Protein AF-A0A0G0DHX5-F1 (afdb_monomer_lite)

Sequence (133 aa):
MQFLEQQTDSLDITQYDQYLNSGGKLTETELHLALDILSNCCDIPPKRPETFQIKNIADSCNLNVSQSEVLTYCALRNKLPCEEEMNRNIDPRSKNCWCMTDQELVQQIFLLSDPTGEKYFVITEKFQRIFKN

Foldseek 3Di:
DDDDDPPPPPPPQDPVNVCLVVLAAADPVLVVLLLVLLVVPDPDQDPDPQLVLLVVLCVLLVHDDDRSLSVSSVVLVPDDDDPVLVPDDPDPSYHRVVRDDSLRSSLNSCSNNPPVCPSNVSSCVVPVVRVVD

Secondary structure (DSSP, 8-state):
--------------HHHHHHHTT--S-HHHHHHHHHHHHTT--PPP-STTHHHHHHHHHHTT----HHHHHHHHHHHHSPPPHHHHS--SSTT---GGGS-HHHHHHHHHHHH-TT-HHHHHHHHHTHHHH--

pLDDT: mean 80.5, std 16.86, range [36.97, 95.62]

Organism: NCBI:txid1619088

Radius of gyration: 17.43 Å; chains: 1; bounding box: 50×57×32 Å

Structure (mmCIF, N/CA/C/O backbone):
data_AF-A0A0G0DHX5-F1
#
_entry.id   AF-A0A0G0DHX5-F1
#
loop_
_atom_site.group_PDB
_atom_site.id
_atom_site.type_symbol
_atom_site.label_atom_id
_atom_site.label_alt_id
_atom_site.label_comp_id
_atom_site.label_asym_id
_atom_site.label_entity_id
_atom_site.label_seq_id
_atom_site.pdbx_PDB_ins_code
_atom_site.Cartn_x
_atom_site.Cartn_y
_atom_site.Cartn_z
_atom_site.occupancy
_atom_site.B_iso_or_equiv
_atom_site.auth_seq_id
_atom_site.auth_comp_id
_atom_site.auth_asym_id
_atom_site.auth_atom_id
_atom_site.pdbx_PDB_model_num
ATOM 1 N N . MET A 1 1 ? 32.960 43.858 -6.089 1.00 40.50 1 MET A N 1
ATOM 2 C CA . MET A 1 1 ? 31.795 43.158 -5.514 1.00 40.50 1 MET A CA 1
ATOM 3 C C . MET A 1 1 ? 31.002 42.562 -6.659 1.00 40.50 1 MET A C 1
ATOM 5 O O . MET A 1 1 ? 30.400 43.320 -7.404 1.00 40.50 1 MET A O 1
ATOM 9 N N . GLN A 1 2 ? 31.063 41.247 -6.845 1.00 36.97 2 GLN A N 1
ATOM 10 C CA . GLN A 1 2 ? 30.174 40.522 -7.752 1.00 36.97 2 GLN A CA 1
ATOM 11 C C . GLN A 1 2 ? 29.501 39.439 -6.914 1.00 36.97 2 GLN A C 1
ATOM 13 O O . GLN A 1 2 ? 30.139 38.469 -6.521 1.00 36.97 2 GLN A O 1
ATOM 18 N N . PHE A 1 3 ? 28.239 39.679 -6.567 1.00 44.50 3 PHE A N 1
ATOM 19 C CA . PHE A 1 3 ? 27.322 38.633 -6.141 1.00 44.50 3 PHE A CA 1
ATOM 20 C C . PHE A 1 3 ? 26.883 37.937 -7.427 1.00 44.50 3 PHE A C 1
ATOM 22 O O . PHE A 1 3 ? 26.117 38.521 -8.188 1.00 44.50 3 PHE A O 1
ATOM 29 N N . LEU A 1 4 ? 27.436 36.757 -7.712 1.00 42.69 4 LEU A N 1
ATOM 30 C CA . LEU A 1 4 ? 26.831 35.863 -8.691 1.00 42.69 4 LEU A CA 1
ATOM 31 C C . LEU A 1 4 ? 25.885 34.933 -7.941 1.00 42.69 4 LEU A C 1
ATOM 33 O O . LEU A 1 4 ? 26.246 34.321 -6.936 1.00 42.69 4 LEU A O 1
ATOM 37 N N . GLU A 1 5 ? 24.659 34.943 -8.431 1.00 42.28 5 GLU A N 1
ATOM 38 C CA . GLU A 1 5 ? 23.468 34.302 -7.914 1.00 42.28 5 GLU A CA 1
ATOM 39 C C . GLU A 1 5 ? 23.694 32.818 -7.603 1.00 42.28 5 GLU A C 1
ATOM 41 O O . GLU A 1 5 ? 24.202 32.056 -8.423 1.00 42.28 5 GLU A O 1
ATOM 46 N N . GLN A 1 6 ? 23.267 32.400 -6.409 1.00 42.94 6 GLN A N 1
ATOM 47 C CA . GLN A 1 6 ? 22.964 31.002 -6.133 1.00 42.94 6 GLN A CA 1
ATOM 48 C C . GLN A 1 6 ? 21.771 30.610 -7.014 1.00 42.94 6 GLN A C 1
ATOM 50 O O . GLN A 1 6 ? 20.620 30.811 -6.636 1.00 42.94 6 GLN A O 1
ATOM 55 N N . GLN A 1 7 ? 22.043 30.083 -8.208 1.00 38.88 7 GLN A N 1
ATOM 56 C CA . GLN A 1 7 ? 21.072 29.276 -8.936 1.00 38.88 7 GLN A CA 1
ATOM 57 C C . GLN A 1 7 ? 20.970 27.939 -8.209 1.00 38.88 7 GLN A C 1
ATOM 59 O O . GLN A 1 7 ? 21.773 27.030 -8.403 1.00 38.88 7 GLN A O 1
ATOM 64 N N . THR A 1 8 ? 20.017 27.853 -7.290 1.00 40.34 8 THR A N 1
ATOM 65 C CA . THR A 1 8 ? 19.535 26.581 -6.772 1.00 40.34 8 THR A CA 1
ATOM 66 C C . THR A 1 8 ? 18.788 25.906 -7.917 1.00 40.34 8 THR A C 1
ATOM 68 O O . THR A 1 8 ? 17.684 26.326 -8.258 1.00 40.34 8 THR A O 1
ATOM 71 N N . ASP A 1 9 ? 19.411 24.896 -8.526 1.00 39.47 9 ASP A N 1
ATOM 72 C CA . ASP A 1 9 ? 18.743 23.894 -9.356 1.00 39.47 9 ASP A CA 1
ATOM 73 C C . ASP A 1 9 ? 17.544 23.350 -8.569 1.00 39.47 9 ASP A C 1
ATOM 75 O O . ASP A 1 9 ? 17.686 22.506 -7.678 1.00 39.47 9 ASP A O 1
ATOM 79 N N . SER A 1 10 ? 16.346 23.864 -8.841 1.00 41.19 10 SER A N 1
ATOM 80 C CA . SER A 1 10 ? 15.119 23.250 -8.358 1.00 41.19 10 SER A CA 1
ATOM 81 C C . SER A 1 10 ? 14.917 21.985 -9.183 1.00 41.19 10 SER A C 1
ATOM 83 O O . SER A 1 10 ? 14.328 22.028 -10.261 1.00 41.19 10 SER A O 1
ATOM 85 N N . LEU A 1 11 ? 15.496 20.882 -8.707 1.00 49.44 11 LEU A N 1
ATOM 86 C CA . LEU A 1 11 ? 15.266 19.538 -9.221 1.00 49.44 11 LEU A CA 1
ATOM 87 C C . LEU A 1 11 ? 13.756 19.317 -9.363 1.00 49.44 11 LEU A C 1
ATOM 89 O O . LEU A 1 11 ? 13.015 19.424 -8.386 1.00 49.44 11 LEU A O 1
ATOM 93 N N . ASP A 1 12 ? 13.317 19.034 -10.584 1.00 49.28 12 ASP A N 1
ATOM 94 C CA . ASP A 1 12 ? 11.944 18.659 -10.906 1.00 49.28 12 ASP A CA 1
ATOM 95 C C . ASP A 1 12 ? 11.712 17.234 -10.373 1.00 49.28 12 ASP A C 1
ATOM 97 O O . ASP A 1 12 ? 11.993 16.237 -11.039 1.00 49.28 12 ASP A O 1
ATOM 101 N N . ILE A 1 13 ? 11.354 17.129 -9.090 1.00 63.38 13 ILE A N 1
ATOM 102 C CA . ILE A 1 13 ? 11.143 15.840 -8.422 1.00 63.38 13 ILE A CA 1
ATOM 103 C C . ILE A 1 13 ? 9.831 15.255 -8.944 1.00 63.38 13 ILE A C 1
ATOM 105 O O . ILE A 1 13 ? 8.759 15.809 -8.691 1.00 63.38 13 ILE A O 1
ATOM 109 N N . THR A 1 14 ? 9.915 14.112 -9.626 1.00 81.94 14 THR A N 1
ATOM 110 C CA . THR A 1 14 ? 8.740 13.398 -10.136 1.00 81.94 14 THR A CA 1
ATOM 111 C C . THR A 1 14 ? 7.802 12.987 -8.990 1.00 81.94 14 THR A C 1
ATOM 113 O O . THR A 1 14 ? 8.236 12.754 -7.860 1.00 81.94 14 THR A O 1
ATOM 116 N N . GLN A 1 15 ? 6.497 12.860 -9.260 1.00 86.38 15 GLN A N 1
ATOM 117 C CA . GLN A 1 15 ? 5.519 12.371 -8.272 1.00 86.38 15 GLN A CA 1
ATOM 118 C C . GLN A 1 15 ? 5.929 11.008 -7.683 1.00 86.38 15 GLN A C 1
ATOM 120 O O . GLN A 1 15 ? 5.712 10.743 -6.499 1.00 86.38 15 GLN A O 1
ATOM 125 N N . TYR A 1 16 ? 6.567 10.163 -8.496 1.00 89.19 16 TYR A N 1
ATOM 126 C CA . TYR A 1 16 ? 7.106 8.881 -8.063 1.00 89.19 16 TYR A CA 1
ATOM 127 C C . TYR A 1 16 ? 8.282 9.041 -7.087 1.00 89.19 16 TYR A C 1
ATOM 129 O O . TYR A 1 16 ? 8.295 8.394 -6.042 1.00 89.19 16 TYR A O 1
ATOM 137 N N . ASP A 1 17 ? 9.218 9.958 -7.341 1.00 89.88 17 ASP A N 1
ATOM 138 C CA . ASP A 1 17 ? 10.309 10.242 -6.400 1.00 89.88 17 ASP A CA 1
ATOM 139 C C . ASP A 1 17 ? 9.803 10.816 -5.072 1.00 89.88 17 ASP A C 1
ATOM 141 O O . ASP A 1 17 ? 10.314 10.457 -4.009 1.00 89.88 17 ASP A O 1
ATOM 145 N N . GLN A 1 18 ? 8.778 11.675 -5.102 1.00 90.56 18 GLN A N 1
ATOM 146 C CA . GLN A 1 18 ? 8.132 12.170 -3.880 1.00 90.56 18 GLN A CA 1
ATOM 147 C C . GLN A 1 18 ? 7.519 11.022 -3.069 1.00 90.56 18 GLN A C 1
ATOM 149 O O . GLN A 1 18 ? 7.694 10.970 -1.851 1.00 90.56 18 GLN A O 1
ATOM 154 N N . TYR A 1 19 ? 6.855 10.081 -3.746 1.00 91.94 19 TYR A N 1
ATOM 155 C CA . TYR A 1 19 ? 6.305 8.878 -3.127 1.00 91.94 19 TYR A CA 1
ATOM 156 C C . TYR A 1 19 ? 7.397 7.984 -2.520 1.00 91.94 19 TYR A C 1
ATOM 158 O O . TYR A 1 19 ? 7.278 7.559 -1.374 1.00 91.94 19 TYR A O 1
ATOM 166 N N . LEU A 1 20 ? 8.500 7.733 -3.228 1.00 91.94 20 LEU A N 1
ATOM 167 C CA . LEU A 1 20 ? 9.609 6.950 -2.671 1.00 91.94 20 LEU A CA 1
ATOM 168 C C . LEU A 1 20 ? 10.235 7.644 -1.451 1.00 91.94 20 LEU A C 1
ATOM 170 O O . LEU A 1 20 ? 10.550 6.995 -0.452 1.00 91.94 20 LEU A O 1
ATOM 174 N N . ASN A 1 21 ? 10.368 8.972 -1.491 1.00 90.69 21 ASN A N 1
ATOM 175 C CA . ASN A 1 21 ? 10.922 9.759 -0.388 1.00 90.69 21 ASN A CA 1
ATOM 176 C C . ASN A 1 21 ? 10.006 9.810 0.847 1.00 90.69 21 ASN A C 1
ATOM 178 O O . ASN A 1 21 ? 10.504 10.028 1.952 1.00 90.69 21 ASN A O 1
ATOM 182 N N . SER A 1 22 ? 8.698 9.571 0.700 1.00 89.56 22 SER A N 1
ATOM 183 C CA . SER A 1 22 ? 7.766 9.450 1.832 1.00 89.56 22 SER A CA 1
ATOM 184 C C . SER A 1 22 ? 7.733 8.048 2.458 1.00 89.56 22 SER A C 1
ATOM 186 O O . SER A 1 22 ? 6.994 7.816 3.414 1.00 89.56 22 SER A O 1
ATOM 188 N N . GLY A 1 23 ? 8.561 7.118 1.966 1.00 89.56 23 GLY A N 1
ATOM 189 C CA . GLY A 1 23 ? 8.595 5.722 2.414 1.00 89.56 23 GLY A CA 1
ATOM 190 C C . GLY A 1 23 ? 7.789 4.769 1.530 1.00 89.56 23 GLY A C 1
ATOM 191 O O . GLY A 1 23 ? 7.594 3.607 1.900 1.00 89.56 23 GLY A O 1
ATOM 192 N N . GLY A 1 24 ? 7.338 5.251 0.371 1.00 92.12 24 GLY A N 1
ATOM 193 C CA . GLY A 1 24 ? 6.710 4.459 -0.670 1.00 92.12 24 GLY A CA 1
ATOM 194 C C . GLY A 1 24 ? 7.621 3.356 -1.202 1.00 92.12 24 GLY A C 1
ATOM 195 O O . GLY A 1 24 ? 8.832 3.538 -1.329 1.00 92.12 24 GLY A O 1
ATOM 196 N N . LYS A 1 25 ? 7.035 2.197 -1.508 1.00 92.38 25 LYS A N 1
ATOM 197 C CA . LYS A 1 25 ? 7.766 1.020 -2.004 1.00 92.38 25 LYS A CA 1
ATOM 198 C C . LYS A 1 25 ? 7.164 0.385 -3.248 1.00 92.38 25 LYS A C 1
ATOM 200 O O . LYS A 1 25 ? 7.796 -0.504 -3.800 1.00 92.38 25 LYS A O 1
ATOM 205 N N . LEU A 1 26 ? 5.962 0.760 -3.678 1.00 91.25 26 LEU A N 1
ATOM 206 C CA . LEU A 1 26 ? 5.387 0.218 -4.913 1.00 91.25 26 LEU A CA 1
ATOM 207 C C . LEU A 1 26 ? 6.249 0.604 -6.118 1.00 91.25 26 LEU A C 1
ATOM 209 O O . LEU A 1 26 ? 6.898 1.650 -6.113 1.00 91.25 26 LEU A O 1
ATOM 213 N N . THR A 1 27 ? 6.241 -0.230 -7.153 1.00 89.50 27 THR A N 1
ATOM 214 C CA . THR A 1 27 ? 6.802 0.166 -8.452 1.00 89.50 27 THR A CA 1
ATOM 215 C C . THR A 1 27 ? 5.990 1.313 -9.053 1.00 89.50 27 THR A C 1
ATOM 217 O O . THR A 1 27 ? 4.811 1.478 -8.742 1.00 89.50 27 THR A O 1
ATOM 220 N N . GLU A 1 28 ? 6.584 2.086 -9.960 1.00 88.12 28 GLU A N 1
ATOM 221 C CA . GLU A 1 28 ? 5.903 3.215 -10.607 1.00 88.12 28 GLU A CA 1
ATOM 222 C C . GLU A 1 28 ? 4.592 2.795 -11.298 1.00 88.12 28 GLU A C 1
ATOM 224 O O . GLU A 1 28 ? 3.565 3.459 -11.172 1.00 88.12 28 GLU A O 1
ATOM 229 N N . THR A 1 29 ? 4.585 1.633 -11.957 1.00 87.44 29 THR A N 1
ATOM 230 C CA . THR A 1 29 ? 3.381 1.096 -12.612 1.00 87.44 29 THR A CA 1
ATOM 231 C C . THR A 1 29 ? 2.292 0.729 -11.598 1.00 87.44 29 THR A C 1
ATOM 233 O O . THR A 1 29 ? 1.106 0.951 -11.839 1.00 87.44 29 THR A O 1
ATOM 236 N N . GLU A 1 30 ? 2.669 0.160 -10.452 1.00 89.88 30 GLU A N 1
ATOM 237 C CA . GLU A 1 30 ? 1.730 -0.168 -9.372 1.00 89.88 30 GLU A CA 1
ATOM 238 C C . GLU A 1 30 ? 1.208 1.081 -8.659 1.00 89.88 30 GLU A C 1
ATOM 240 O O . GLU A 1 30 ? 0.028 1.120 -8.312 1.00 89.88 30 GLU A O 1
ATOM 245 N N . LEU A 1 31 ? 2.052 2.102 -8.479 1.00 92.00 31 LEU A N 1
ATOM 246 C CA . LEU A 1 31 ? 1.644 3.394 -7.934 1.00 92.00 31 LEU A CA 1
ATOM 247 C C . LEU A 1 31 ? 0.567 4.026 -8.816 1.00 92.00 31 LEU A C 1
ATOM 249 O O . LEU A 1 31 ? -0.486 4.404 -8.307 1.00 92.00 31 LEU A O 1
ATOM 253 N N . HIS A 1 32 ? 0.804 4.103 -10.127 1.00 90.19 32 HIS A N 1
ATOM 254 C CA . HIS A 1 32 ? -0.173 4.662 -11.059 1.00 90.19 32 HIS A CA 1
ATOM 255 C C . HIS A 1 32 ? -1.495 3.894 -11.014 1.00 90.19 32 HIS A C 1
ATOM 257 O O . HIS A 1 32 ? -2.540 4.515 -10.856 1.00 90.19 32 HIS A O 1
ATOM 263 N N . LEU A 1 33 ? -1.458 2.556 -11.046 1.00 89.81 33 LEU A N 1
ATOM 264 C CA . LEU A 1 33 ? -2.664 1.731 -10.912 1.00 89.81 33 LEU A CA 1
ATOM 265 C C . LEU A 1 33 ? -3.420 2.018 -9.604 1.00 89.81 33 LEU A C 1
ATOM 267 O O . LEU A 1 33 ? -4.644 2.141 -9.608 1.00 89.81 33 LEU A O 1
ATOM 271 N N . ALA A 1 34 ? -2.700 2.117 -8.485 1.00 91.69 34 ALA A N 1
ATOM 272 C CA . ALA A 1 34 ? -3.299 2.378 -7.183 1.00 91.69 34 ALA A CA 1
ATOM 273 C C . ALA A 1 34 ? -3.956 3.760 -7.120 1.00 91.69 34 ALA A C 1
ATOM 275 O O . ALA A 1 34 ? -5.094 3.869 -6.661 1.00 91.69 34 ALA A O 1
ATOM 276 N N . LEU A 1 35 ? -3.271 4.796 -7.606 1.00 92.50 35 LEU A N 1
ATOM 277 C CA . LEU A 1 35 ? -3.794 6.160 -7.652 1.00 92.50 35 LEU A CA 1
ATOM 278 C C . LEU A 1 35 ? -5.036 6.259 -8.539 1.00 92.50 35 LEU A C 1
ATOM 280 O O . LEU A 1 35 ? -6.011 6.899 -8.143 1.00 92.50 35 LEU A O 1
ATOM 284 N N . ASP A 1 36 ? -5.035 5.588 -9.689 1.00 90.50 36 ASP A N 1
ATOM 285 C CA . ASP A 1 36 ? -6.164 5.598 -10.620 1.00 90.50 36 ASP A CA 1
ATOM 286 C C . ASP A 1 36 ? -7.419 4.995 -9.970 1.00 90.50 36 ASP A C 1
ATOM 288 O O . ASP A 1 36 ? -8.506 5.568 -10.031 1.00 90.50 36 ASP A O 1
ATOM 292 N N . ILE A 1 37 ? -7.274 3.872 -9.260 1.00 89.94 37 ILE A N 1
ATOM 293 C CA . ILE A 1 37 ? -8.391 3.224 -8.554 1.00 89.94 37 ILE A CA 1
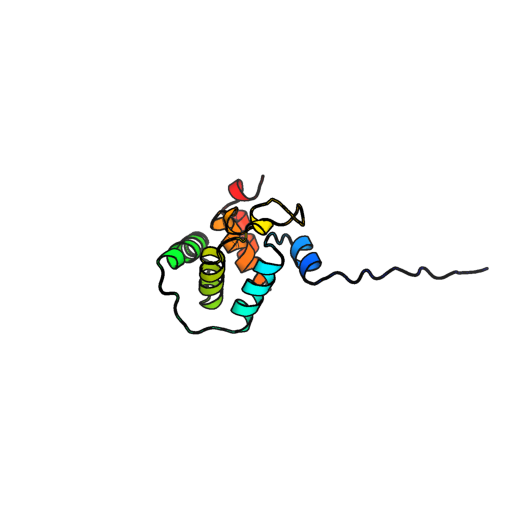ATOM 294 C C . ILE A 1 37 ? -8.868 4.068 -7.368 1.00 89.94 37 ILE A C 1
ATOM 296 O O . ILE A 1 37 ? -10.078 4.221 -7.173 1.00 89.94 37 ILE A O 1
ATOM 300 N N . LEU A 1 38 ? -7.938 4.622 -6.582 1.00 90.12 38 LEU A N 1
ATOM 301 C CA . LEU A 1 38 ? -8.263 5.478 -5.438 1.00 90.12 38 LEU A CA 1
ATOM 302 C C . LEU A 1 38 ? -9.001 6.754 -5.870 1.00 90.12 38 LEU A C 1
ATOM 304 O O . LEU A 1 38 ? -9.884 7.207 -5.144 1.00 90.12 38 LEU A O 1
ATOM 308 N N . SER A 1 39 ? -8.684 7.286 -7.053 1.00 88.19 39 SER A N 1
ATOM 309 C CA . SER A 1 39 ? -9.285 8.510 -7.599 1.00 88.19 39 SER A CA 1
ATOM 310 C C . SER A 1 39 ? -10.637 8.264 -8.274 1.00 88.19 39 SER A C 1
ATOM 312 O O . SER A 1 39 ? -11.525 9.111 -8.202 1.00 88.19 39 SER A O 1
ATOM 314 N N . ASN A 1 40 ? -10.818 7.104 -8.912 1.00 80.50 40 ASN A N 1
ATOM 315 C CA . ASN A 1 40 ? -11.987 6.824 -9.751 1.00 80.50 40 ASN A CA 1
ATOM 316 C C . ASN A 1 40 ? -13.177 6.179 -9.018 1.00 80.50 40 ASN A C 1
ATOM 318 O O . ASN A 1 40 ? -14.148 5.836 -9.688 1.00 80.50 40 ASN A O 1
ATOM 322 N N . CYS A 1 41 ? -13.122 5.999 -7.686 1.00 63.09 41 CYS A N 1
ATOM 323 C CA . CYS A 1 41 ? -14.211 5.475 -6.837 1.00 63.09 41 CYS A CA 1
ATOM 324 C C . CYS A 1 41 ? -15.105 4.439 -7.547 1.00 63.09 41 CYS A C 1
ATOM 326 O O . CYS A 1 41 ? -16.255 4.704 -7.889 1.00 63.09 41 CYS A O 1
ATOM 328 N N . CYS A 1 42 ? -14.567 3.246 -7.809 1.00 61.69 42 CYS A N 1
ATOM 329 C CA . CYS A 1 42 ? -15.355 2.180 -8.422 1.00 61.69 42 CYS A CA 1
ATOM 330 C C . CYS A 1 42 ? -16.304 1.533 -7.398 1.00 61.69 42 CYS A C 1
ATOM 332 O O . CYS A 1 42 ? -15.865 0.919 -6.429 1.00 61.69 42 CYS A O 1
ATOM 334 N N . ASP A 1 43 ? -17.610 1.577 -7.662 1.00 57.97 43 ASP A N 1
ATOM 335 C CA . ASP A 1 43 ? -18.635 0.915 -6.836 1.00 57.97 43 ASP A CA 1
ATOM 336 C C . ASP A 1 43 ? -18.724 -0.603 -7.063 1.00 57.97 43 ASP A C 1
ATOM 338 O O . ASP A 1 43 ? -19.525 -1.294 -6.431 1.00 57.97 43 ASP A O 1
ATOM 342 N N . ILE A 1 44 ? -17.913 -1.160 -7.965 1.00 58.47 44 ILE A N 1
ATOM 343 C CA . ILE A 1 44 ? -17.978 -2.580 -8.311 1.00 58.47 44 ILE A CA 1
ATOM 344 C C . ILE A 1 44 ? -17.355 -3.392 -7.171 1.00 58.47 44 ILE A C 1
ATOM 346 O O . ILE A 1 44 ? -16.160 -3.254 -6.925 1.00 58.47 44 ILE A O 1
ATOM 350 N N . PRO A 1 45 ? -18.102 -4.268 -6.480 1.00 57.09 45 PRO A N 1
ATOM 351 C CA . PRO A 1 45 ? -17.532 -5.068 -5.413 1.00 57.09 45 PRO A CA 1
ATOM 352 C C . PRO A 1 45 ? -16.572 -6.130 -5.984 1.00 57.09 45 PRO A C 1
ATOM 354 O O . PRO A 1 45 ? -16.895 -6.805 -6.971 1.00 57.09 45 PRO A O 1
ATOM 357 N N . PRO A 1 46 ? -15.399 -6.327 -5.362 1.00 60.97 46 PRO A N 1
ATOM 358 C CA . PRO A 1 46 ? -14.453 -7.354 -5.779 1.00 60.97 46 PRO A CA 1
ATOM 359 C C . PRO A 1 46 ? -15.048 -8.757 -5.588 1.00 60.97 46 PRO A C 1
ATOM 361 O O . PRO A 1 46 ? -15.581 -9.095 -4.534 1.00 60.97 46 PRO A O 1
ATOM 364 N N . LYS A 1 47 ? -14.945 -9.602 -6.621 1.00 56.97 47 LYS A N 1
ATOM 365 C CA . LYS A 1 47 ? -15.559 -10.946 -6.675 1.00 56.97 47 LYS A CA 1
ATOM 366 C C . LYS A 1 47 ? -14.761 -12.051 -5.957 1.00 56.97 47 LYS A C 1
ATOM 368 O O . LYS A 1 47 ? -15.144 -13.215 -6.051 1.00 56.97 47 LYS A O 1
ATOM 373 N N . ARG A 1 48 ? -13.630 -11.740 -5.310 1.00 59.81 48 ARG A N 1
ATOM 374 C CA . ARG A 1 48 ? -12.626 -12.731 -4.865 1.00 59.81 48 ARG A CA 1
ATOM 375 C C . ARG A 1 48 ? -12.372 -12.720 -3.345 1.00 59.81 48 ARG A C 1
ATOM 377 O O . ARG A 1 48 ? -12.565 -11.689 -2.700 1.00 59.81 48 ARG A O 1
ATOM 384 N N . PRO A 1 49 ? -11.912 -13.850 -2.764 1.00 56.47 49 PRO A N 1
ATOM 385 C CA . PRO A 1 49 ? -11.661 -13.989 -1.323 1.00 56.47 49 PRO A CA 1
ATOM 386 C C . PRO A 1 49 ? -10.467 -13.169 -0.803 1.00 56.47 49 PRO A C 1
ATOM 388 O O . PRO A 1 49 ? -10.310 -13.031 0.400 1.00 56.47 49 PRO A O 1
ATOM 391 N N . GLU A 1 50 ? -9.648 -12.575 -1.672 1.00 61.06 50 GLU A N 1
ATOM 392 C CA . GLU A 1 50 ? -8.493 -11.738 -1.288 1.00 61.06 50 GLU A CA 1
ATOM 393 C C . GLU A 1 50 ? -8.898 -10.450 -0.537 1.00 61.06 50 GLU A C 1
ATOM 395 O O . GLU A 1 50 ? -8.070 -9.765 0.051 1.00 61.06 50 GLU A O 1
ATOM 400 N N . THR A 1 51 ? -10.192 -10.128 -0.487 1.00 64.25 51 THR A N 1
ATOM 401 C CA . THR A 1 51 ? -10.727 -9.000 0.295 1.00 64.25 51 THR A CA 1
ATOM 402 C C . THR A 1 51 ? -10.587 -9.169 1.808 1.00 64.25 51 THR A C 1
ATOM 404 O O . THR A 1 51 ? -10.679 -8.179 2.539 1.00 64.25 51 THR A O 1
ATOM 407 N N . PHE A 1 52 ? -10.394 -10.396 2.302 1.00 79.81 52 PHE A N 1
ATOM 408 C CA . PHE A 1 52 ? -10.356 -10.657 3.741 1.00 79.81 52 PHE A CA 1
ATOM 409 C C . PHE A 1 52 ? -9.059 -10.175 4.390 1.00 79.81 52 PHE A C 1
ATOM 411 O O . PHE A 1 52 ? -9.069 -9.800 5.555 1.00 79.81 52 PHE A O 1
ATOM 418 N N . GLN A 1 53 ? -7.952 -10.138 3.656 1.00 89.81 53 GLN A N 1
ATOM 419 C CA . GLN A 1 53 ? -6.624 -9.860 4.194 1.00 89.81 53 GLN A CA 1
ATOM 420 C C . GLN A 1 53 ? -6.507 -8.398 4.623 1.00 89.81 53 GLN A C 1
ATOM 422 O O . GLN A 1 53 ? -6.177 -8.131 5.777 1.00 89.81 53 GLN A O 1
ATOM 427 N N . ILE A 1 54 ? -6.863 -7.459 3.741 1.00 92.00 54 ILE A N 1
ATOM 428 C CA . ILE A 1 54 ? -6.868 -6.028 4.074 1.00 92.00 54 ILE A CA 1
ATOM 429 C C . ILE A 1 54 ? -7.838 -5.708 5.216 1.00 92.00 54 ILE A C 1
ATOM 431 O O . ILE A 1 54 ? -7.481 -4.954 6.119 1.00 92.00 54 ILE A O 1
ATOM 435 N N . LYS A 1 55 ? -9.023 -6.334 5.228 1.00 91.62 55 LYS A N 1
ATOM 436 C CA . LYS A 1 55 ? -10.005 -6.163 6.308 1.00 91.62 55 LYS A CA 1
ATOM 437 C C . LYS A 1 55 ? -9.474 -6.693 7.636 1.00 91.62 55 LYS A C 1
ATOM 439 O O . LYS A 1 55 ? -9.416 -5.940 8.592 1.00 91.62 55 LYS A O 1
ATOM 444 N N . ASN A 1 56 ? -8.971 -7.926 7.672 1.00 92.44 56 ASN A N 1
ATOM 445 C CA . ASN A 1 56 ? -8.419 -8.527 8.888 1.00 92.44 56 ASN A CA 1
ATOM 446 C C . ASN A 1 56 ? -7.234 -7.726 9.450 1.00 92.44 56 ASN A C 1
ATOM 448 O O . ASN A 1 56 ? -7.101 -7.583 10.665 1.00 92.44 56 ASN A O 1
ATOM 452 N N . ILE A 1 57 ? -6.359 -7.213 8.577 1.00 94.31 57 ILE A N 1
ATOM 453 C CA . ILE A 1 57 ? -5.229 -6.372 8.987 1.00 94.31 57 ILE A CA 1
ATOM 454 C C . ILE A 1 57 ? -5.743 -5.070 9.600 1.00 94.31 57 ILE A C 1
ATOM 456 O O . ILE A 1 57 ? -5.333 -4.726 10.709 1.00 94.31 57 ILE A O 1
ATOM 460 N N . ALA A 1 58 ? -6.662 -4.381 8.926 1.00 93.31 58 ALA A N 1
ATOM 461 C CA . ALA A 1 58 ? -7.237 -3.141 9.426 1.00 93.31 58 ALA A CA 1
ATOM 462 C C . ALA A 1 58 ? -8.020 -3.342 10.732 1.00 93.31 58 ALA A C 1
ATOM 464 O O . ALA A 1 58 ? -7.793 -2.604 11.688 1.00 93.31 58 ALA A O 1
ATOM 465 N N . ASP A 1 59 ? -8.829 -4.398 10.828 1.00 93.75 59 ASP A N 1
ATOM 466 C CA . ASP A 1 59 ? -9.577 -4.770 12.032 1.00 93.75 59 ASP A CA 1
ATOM 467 C C . ASP A 1 59 ? -8.626 -5.030 13.210 1.00 93.75 59 ASP A C 1
ATOM 469 O O . ASP A 1 59 ? -8.858 -4.561 14.324 1.00 93.75 59 ASP A O 1
ATOM 473 N N . SER A 1 60 ? -7.486 -5.692 12.976 1.00 93.88 60 SER A N 1
ATOM 474 C CA . SER A 1 60 ? -6.465 -5.918 14.016 1.00 93.88 60 SER A CA 1
ATOM 475 C C . SER A 1 60 ? -5.800 -4.630 14.536 1.00 93.88 60 SER A C 1
ATOM 477 O O . SER A 1 60 ? -5.181 -4.626 15.613 1.00 93.88 60 SER A O 1
ATOM 479 N N . CYS A 1 61 ? -5.934 -3.549 13.767 1.00 92.38 61 CYS A N 1
ATOM 480 C CA . CYS A 1 61 ? -5.468 -2.198 14.049 1.00 92.38 61 CYS A CA 1
ATOM 481 C C . CYS A 1 61 ? -6.606 -1.247 14.466 1.00 92.38 61 CYS A C 1
ATOM 483 O O . CYS A 1 61 ? -6.323 -0.084 14.734 1.00 92.38 61 CYS A O 1
ATOM 485 N N . ASN A 1 62 ? -7.860 -1.714 14.548 1.00 93.62 62 ASN A N 1
ATOM 486 C CA . ASN A 1 62 ? -9.061 -0.885 14.730 1.00 93.62 62 ASN A CA 1
ATOM 487 C C . ASN A 1 62 ? -9.194 0.244 13.688 1.00 93.62 62 ASN A C 1
ATOM 489 O O . ASN A 1 62 ? -9.644 1.345 14.005 1.00 93.62 62 ASN A O 1
ATOM 493 N N . LEU A 1 63 ? -8.782 -0.017 12.448 1.00 93.75 63 LEU A N 1
ATOM 494 C CA . LEU A 1 63 ? -8.857 0.929 11.339 1.00 93.75 63 LEU A CA 1
ATOM 495 C C . LEU A 1 63 ? -10.045 0.605 10.435 1.00 93.75 63 LEU A C 1
ATOM 497 O O . LEU A 1 63 ? -10.334 -0.554 10.156 1.00 93.75 63 LEU A O 1
ATOM 501 N N . ASN A 1 64 ? -10.685 1.647 9.908 1.00 91.81 64 ASN A N 1
ATOM 502 C CA . ASN A 1 64 ? -11.698 1.493 8.869 1.00 91.81 64 ASN A CA 1
ATOM 503 C C . ASN A 1 64 ? -11.041 1.404 7.488 1.00 91.81 64 ASN A C 1
ATOM 505 O O . ASN A 1 64 ? -10.122 2.170 7.184 1.00 91.81 64 ASN A O 1
ATOM 509 N N . VAL A 1 65 ? -11.564 0.526 6.631 1.00 91.31 65 VAL A N 1
ATOM 510 C CA . VAL A 1 65 ? -11.122 0.388 5.235 1.00 91.31 65 VAL A CA 1
ATOM 511 C C . VAL A 1 65 ? -12.223 0.861 4.297 1.00 91.31 65 VAL A C 1
ATOM 513 O O . VAL A 1 65 ? -13.366 0.413 4.403 1.00 91.31 65 VAL A O 1
ATOM 516 N N . SER A 1 66 ? -11.888 1.757 3.373 1.00 90.56 66 SER A N 1
ATOM 517 C CA . SER A 1 66 ? -12.805 2.202 2.326 1.00 90.56 66 SER A CA 1
ATOM 518 C C . SER A 1 66 ? -12.945 1.147 1.224 1.00 90.56 66 SER A C 1
ATOM 520 O O . SER A 1 66 ? -12.099 0.271 1.041 1.00 90.56 66 SER A O 1
ATOM 522 N N . GLN A 1 67 ? -14.007 1.243 0.425 1.00 87.25 67 GLN A N 1
ATOM 523 C CA . GLN A 1 67 ? -14.172 0.355 -0.727 1.00 87.25 67 GLN A CA 1
ATOM 524 C C . GLN A 1 67 ? -13.053 0.533 -1.766 1.00 87.25 67 GLN A C 1
ATOM 526 O O . GLN A 1 67 ? -12.595 -0.461 -2.330 1.00 87.25 67 GLN A O 1
ATOM 531 N N . SER A 1 68 ? -12.578 1.764 -1.981 1.00 89.75 68 SER A N 1
ATOM 532 C CA . SER A 1 68 ? -11.468 2.040 -2.898 1.00 89.75 68 SER A CA 1
ATOM 533 C C . SER A 1 68 ? -10.164 1.394 -2.426 1.00 89.75 68 SER A C 1
ATOM 535 O O . SER A 1 68 ? -9.479 0.777 -3.232 1.00 89.75 68 SER A O 1
ATOM 537 N N . GLU A 1 69 ? -9.866 1.410 -1.124 1.00 92.50 69 GLU A N 1
ATOM 538 C CA . GLU A 1 69 ? -8.697 0.726 -0.551 1.00 92.50 69 GLU A CA 1
ATOM 539 C C . GLU A 1 69 ? -8.768 -0.796 -0.757 1.00 92.50 69 GLU A C 1
ATOM 541 O O . GLU A 1 69 ? -7.783 -1.421 -1.163 1.00 92.50 69 GLU A O 1
ATOM 546 N N . VAL A 1 70 ? -9.945 -1.401 -0.545 1.00 91.06 70 VAL A N 1
ATOM 547 C CA . VAL A 1 70 ? -10.157 -2.837 -0.803 1.00 91.06 70 VAL A CA 1
ATOM 548 C C . VAL A 1 70 ? -9.964 -3.164 -2.285 1.00 91.06 70 VAL A C 1
ATOM 550 O O . VAL A 1 70 ? -9.357 -4.185 -2.619 1.00 91.06 70 VAL A O 1
ATOM 553 N N . LEU A 1 71 ? -10.471 -2.318 -3.182 1.00 88.56 71 LEU A N 1
ATOM 554 C CA . LEU A 1 71 ? -10.329 -2.512 -4.621 1.00 88.56 71 LEU A CA 1
ATOM 555 C C . LEU A 1 71 ? -8.889 -2.375 -5.090 1.00 88.56 71 LEU A C 1
ATOM 557 O O . LEU A 1 71 ? -8.432 -3.228 -5.849 1.00 88.56 71 LEU A O 1
ATOM 561 N N . THR A 1 72 ? -8.167 -1.372 -4.598 1.00 91.06 72 THR A N 1
ATOM 562 C CA . THR A 1 72 ? -6.742 -1.193 -4.879 1.00 91.06 72 THR A CA 1
ATOM 563 C C . THR A 1 72 ? -5.950 -2.421 -4.446 1.00 91.06 72 THR A C 1
ATOM 565 O O . THR A 1 72 ? -5.172 -2.958 -5.233 1.00 91.06 72 THR A O 1
ATOM 568 N N . TYR A 1 73 ? -6.206 -2.938 -3.240 1.00 92.31 73 TYR A N 1
ATOM 569 C CA . TYR A 1 73 ? -5.571 -4.166 -2.762 1.00 92.31 73 TYR A CA 1
ATOM 570 C C . TYR A 1 73 ? -5.845 -5.354 -3.693 1.00 92.31 73 TYR A C 1
ATOM 572 O O . TYR A 1 73 ? -4.918 -6.057 -4.101 1.00 92.31 73 TYR A O 1
ATOM 580 N N . CYS A 1 74 ? -7.109 -5.556 -4.078 1.00 88.75 74 CYS A N 1
ATOM 581 C CA . CYS A 1 74 ? -7.485 -6.642 -4.981 1.00 88.75 74 CYS A CA 1
ATOM 582 C C . CYS A 1 74 ? -6.825 -6.486 -6.355 1.00 88.75 74 CYS A C 1
ATOM 584 O O . CYS A 1 74 ? -6.334 -7.466 -6.907 1.00 88.75 74 CYS A O 1
ATOM 586 N N . ALA A 1 75 ? -6.801 -5.280 -6.918 1.00 88.62 75 ALA A N 1
ATOM 587 C CA . ALA A 1 75 ? -6.202 -5.032 -8.223 1.00 88.62 75 ALA A CA 1
ATOM 588 C C . ALA A 1 75 ? -4.697 -5.317 -8.214 1.00 88.62 75 ALA A C 1
ATOM 590 O O . ALA A 1 75 ? -4.213 -6.021 -9.097 1.00 88.62 75 ALA A O 1
ATOM 591 N N . LEU A 1 76 ? -3.979 -4.859 -7.184 1.00 89.50 76 LEU A N 1
ATOM 592 C CA . LEU A 1 76 ? -2.547 -5.117 -7.031 1.00 89.50 76 LEU A CA 1
ATOM 593 C C . LEU A 1 76 ? -2.261 -6.618 -6.875 1.00 89.50 76 LEU A C 1
ATOM 595 O O . LEU A 1 76 ? -1.408 -7.149 -7.577 1.00 89.50 76 LEU A O 1
ATOM 599 N N . ARG A 1 77 ? -3.032 -7.342 -6.052 1.00 88.38 77 ARG A N 1
ATOM 600 C CA . ARG A 1 77 ? -2.872 -8.802 -5.895 1.00 88.38 77 ARG A CA 1
ATOM 601 C C . ARG A 1 77 ? -3.255 -9.616 -7.133 1.00 88.38 77 ARG A C 1
ATOM 603 O O . ARG A 1 77 ? -2.730 -10.709 -7.316 1.00 88.38 77 ARG A O 1
ATOM 610 N N . ASN A 1 78 ? -4.140 -9.104 -7.987 1.00 84.62 78 ASN A N 1
ATOM 611 C CA . ASN A 1 78 ? -4.535 -9.774 -9.229 1.00 84.62 78 ASN A CA 1
ATOM 612 C C . ASN A 1 78 ? -3.687 -9.367 -10.444 1.00 84.62 78 ASN A C 1
ATOM 614 O O . ASN A 1 78 ? -3.766 -10.030 -11.482 1.00 84.62 78 ASN A O 1
ATOM 618 N N . LYS A 1 79 ? -2.881 -8.305 -10.340 1.00 81.62 79 LYS A N 1
ATOM 619 C CA . LYS A 1 79 ? -1.943 -7.894 -11.386 1.00 81.62 79 LYS A CA 1
ATOM 620 C C . LYS A 1 79 ? -0.859 -8.958 -11.499 1.00 81.62 79 LYS A C 1
ATOM 622 O O . LYS A 1 79 ? -0.093 -9.134 -10.565 1.00 81.62 79 LYS A O 1
ATOM 627 N N . LEU A 1 80 ? -0.764 -9.663 -12.623 1.00 74.56 80 LEU A N 1
ATOM 628 C CA . LEU A 1 80 ? 0.381 -10.542 -12.864 1.00 74.56 80 LEU A CA 1
ATOM 629 C C . LEU A 1 80 ? 1.638 -9.678 -13.049 1.00 74.56 80 LEU A C 1
ATOM 631 O O . LEU A 1 80 ? 1.579 -8.724 -13.830 1.00 74.56 80 LEU A O 1
ATOM 635 N N . PRO A 1 81 ? 2.752 -9.977 -12.360 1.00 68.94 81 PRO A N 1
ATOM 636 C CA . PRO A 1 81 ? 3.990 -9.250 -12.587 1.00 68.94 81 PRO A CA 1
ATOM 637 C C . PRO A 1 81 ? 4.486 -9.576 -14.001 1.00 68.94 81 PRO A C 1
ATOM 639 O O . PRO A 1 81 ? 4.478 -10.743 -14.404 1.00 68.94 81 PRO A O 1
ATOM 642 N N . CYS A 1 82 ? 4.893 -8.570 -14.777 1.00 65.31 82 CYS A N 1
ATOM 643 C CA . CYS A 1 82 ? 5.592 -8.849 -16.033 1.00 65.31 82 CYS A CA 1
ATOM 644 C C . CYS A 1 82 ? 7.011 -9.370 -15.735 1.00 65.31 82 CYS A C 1
ATOM 646 O O . CYS A 1 82 ? 7.555 -9.127 -14.655 1.00 65.31 82 CYS A O 1
ATOM 648 N N . GLU A 1 83 ? 7.628 -10.097 -16.674 1.00 63.19 83 GLU A N 1
ATOM 649 C CA . GLU A 1 83 ? 8.978 -10.661 -16.480 1.00 63.19 83 GLU A CA 1
ATOM 650 C C . GLU A 1 83 ? 10.015 -9.587 -16.100 1.00 63.19 83 GLU A C 1
ATOM 652 O O . GLU A 1 83 ? 10.922 -9.846 -15.311 1.00 63.19 83 GLU A O 1
ATOM 657 N N . GLU A 1 84 ? 9.848 -8.362 -16.599 1.00 63.12 84 GLU A N 1
ATOM 658 C CA . GLU A 1 84 ? 10.687 -7.199 -16.287 1.00 63.12 84 GLU A CA 1
ATOM 659 C C . GLU A 1 84 ? 10.547 -6.757 -14.818 1.00 63.12 84 GLU A C 1
ATOM 661 O O . GLU A 1 84 ? 11.544 -6.442 -14.176 1.00 63.12 84 GLU A O 1
ATOM 666 N N . GLU A 1 85 ? 9.339 -6.808 -14.245 1.00 61.81 85 GLU A N 1
ATOM 667 C CA . GLU A 1 85 ? 9.081 -6.496 -12.831 1.00 61.81 85 GLU A CA 1
ATOM 668 C C . GLU A 1 85 ? 9.526 -7.625 -11.883 1.00 61.81 85 GLU A C 1
ATOM 670 O O . GLU A 1 85 ? 9.852 -7.373 -10.719 1.00 61.81 85 GLU A O 1
ATOM 675 N N . MET A 1 86 ? 9.554 -8.872 -12.367 1.00 63.94 86 MET A N 1
ATOM 676 C CA . MET A 1 86 ? 10.102 -10.013 -11.621 1.00 63.94 86 MET A CA 1
ATOM 677 C C . MET A 1 86 ? 11.636 -9.985 -11.576 1.00 63.94 86 MET A C 1
ATOM 679 O O . MET A 1 86 ? 12.246 -10.419 -10.590 1.00 63.94 86 MET A O 1
ATOM 683 N N . ASN A 1 87 ? 12.269 -9.433 -12.612 1.00 59.50 87 ASN A N 1
ATOM 684 C CA . ASN A 1 87 ? 13.709 -9.228 -12.697 1.00 59.50 87 ASN A CA 1
ATOM 685 C C . ASN A 1 87 ? 14.124 -7.959 -11.939 1.00 59.50 87 ASN A C 1
ATOM 687 O O . ASN A 1 87 ? 14.467 -6.951 -12.535 1.00 59.50 87 ASN A O 1
ATOM 691 N N . ARG A 1 88 ? 14.080 -8.036 -10.602 1.00 52.03 88 ARG A N 1
ATOM 692 C CA . ARG A 1 88 ? 14.701 -7.124 -9.617 1.00 52.03 88 ARG A CA 1
ATOM 693 C C . ARG A 1 88 ? 15.074 -5.719 -10.136 1.00 52.03 88 ARG A C 1
ATOM 695 O O . ARG A 1 88 ? 16.174 -5.516 -10.636 1.00 52.03 88 ARG A O 1
ATOM 702 N N . ASN A 1 89 ? 14.246 -4.754 -9.742 1.00 54.12 89 ASN A N 1
ATOM 703 C CA . ASN A 1 89 ? 14.656 -3.402 -9.348 1.00 54.12 89 ASN A CA 1
ATOM 704 C C . ASN A 1 89 ? 15.180 -2.492 -10.468 1.00 54.12 89 ASN A C 1
ATOM 706 O O . ASN A 1 89 ? 16.380 -2.424 -10.723 1.00 54.12 89 ASN A O 1
ATOM 710 N N . ILE A 1 90 ? 14.291 -1.656 -11.009 1.00 62.41 90 ILE A N 1
ATOM 711 C CA . ILE A 1 90 ? 14.716 -0.395 -11.637 1.00 62.41 90 ILE A CA 1
ATOM 712 C C . ILE A 1 90 ? 15.170 0.600 -10.543 1.00 62.41 90 ILE A C 1
ATOM 714 O O . ILE A 1 90 ? 16.141 1.322 -10.744 1.00 62.41 90 ILE A O 1
ATOM 718 N N . ASP A 1 91 ? 14.553 0.566 -9.348 1.00 72.62 91 ASP A N 1
ATOM 719 C CA . ASP A 1 91 ? 14.950 1.364 -8.173 1.00 72.62 91 ASP A CA 1
ATOM 720 C C . ASP A 1 91 ? 15.080 0.473 -6.913 1.00 72.62 91 ASP A C 1
ATOM 722 O O . ASP A 1 91 ? 14.139 -0.268 -6.604 1.00 72.62 91 ASP A O 1
ATOM 726 N N . PRO A 1 92 ? 16.201 0.528 -6.158 1.00 80.50 92 PRO A N 1
ATOM 727 C CA . PRO A 1 92 ? 16.417 -0.283 -4.952 1.00 80.50 92 PRO A CA 1
ATOM 728 C C . PRO A 1 92 ? 15.462 0.030 -3.785 1.00 80.50 92 PRO A C 1
ATOM 730 O O . PRO A 1 92 ? 15.382 -0.763 -2.846 1.00 80.50 92 PRO A O 1
ATOM 733 N N . ARG A 1 93 ? 14.757 1.167 -3.816 1.00 85.75 93 ARG A N 1
ATOM 734 C CA . ARG A 1 93 ? 13.726 1.568 -2.841 1.00 85.75 93 ARG A CA 1
ATOM 735 C C . ARG A 1 93 ? 12.358 0.964 -3.167 1.00 85.75 93 ARG A C 1
ATOM 737 O O . ARG A 1 93 ? 11.507 0.871 -2.285 1.00 85.75 93 ARG A O 1
ATOM 744 N N . SER A 1 94 ? 12.158 0.548 -4.417 1.00 87.19 94 SER A N 1
ATOM 745 C CA . SER A 1 94 ? 10.914 -0.050 -4.901 1.00 87.19 94 SER A CA 1
ATOM 746 C C . SER A 1 94 ? 10.920 -1.576 -4.786 1.00 87.19 94 SER A C 1
ATOM 748 O O . SER A 1 94 ? 11.964 -2.228 -4.743 1.00 87.19 94 SER A O 1
ATOM 750 N N . LYS A 1 95 ? 9.729 -2.159 -4.723 1.00 87.06 95 LYS A N 1
ATOM 751 C CA . LYS A 1 95 ? 9.481 -3.585 -4.547 1.00 87.06 95 LYS A CA 1
ATOM 752 C C . LYS A 1 95 ? 8.145 -3.921 -5.207 1.00 87.06 95 LYS A C 1
ATOM 754 O O . LYS A 1 95 ? 7.153 -3.251 -4.964 1.00 87.06 95 LYS A O 1
ATOM 759 N N . ASN A 1 96 ? 8.109 -4.978 -6.014 1.00 86.44 96 ASN A N 1
ATOM 760 C CA . ASN A 1 96 ? 6.862 -5.464 -6.608 1.00 86.44 96 ASN A CA 1
ATOM 761 C C . ASN A 1 96 ? 5.888 -5.956 -5.516 1.00 86.44 96 ASN A C 1
ATOM 763 O O . ASN A 1 96 ? 6.317 -6.588 -4.540 1.00 86.44 96 ASN A O 1
ATOM 767 N N . CYS A 1 97 ? 4.584 -5.722 -5.684 1.00 87.25 97 CYS A N 1
ATOM 768 C CA . CYS A 1 97 ? 3.558 -6.097 -4.709 1.00 87.25 97 CYS A CA 1
ATOM 769 C C . CYS A 1 97 ? 3.493 -7.613 -4.425 1.00 87.25 97 CYS A C 1
ATOM 771 O O . CYS A 1 97 ? 3.164 -8.011 -3.307 1.00 87.25 97 CYS A O 1
ATOM 773 N N . TRP A 1 98 ? 3.888 -8.480 -5.362 1.00 85.06 98 TRP A N 1
ATOM 774 C CA . TRP A 1 98 ? 4.007 -9.931 -5.142 1.00 85.06 98 TRP A CA 1
ATOM 775 C C . TRP A 1 98 ? 5.138 -10.304 -4.196 1.00 85.06 98 TRP A C 1
ATOM 777 O O . TRP A 1 98 ? 5.051 -11.304 -3.487 1.00 85.06 98 TRP A O 1
ATOM 787 N N . CYS A 1 99 ? 6.183 -9.483 -4.146 1.00 86.50 99 CYS A N 1
ATOM 788 C CA . CYS A 1 99 ? 7.263 -9.643 -3.185 1.00 86.50 99 CYS A CA 1
ATOM 789 C C . CYS A 1 99 ? 6.881 -9.083 -1.804 1.00 86.50 99 CYS A C 1
ATOM 791 O O . CYS A 1 99 ? 7.603 -9.318 -0.831 1.00 86.50 99 CYS A O 1
ATOM 793 N N . MET A 1 100 ? 5.798 -8.302 -1.705 1.00 89.25 100 MET A N 1
ATOM 794 C CA . MET A 1 100 ? 5.312 -7.728 -0.452 1.00 89.25 100 MET A CA 1
ATOM 795 C C . MET A 1 100 ? 4.418 -8.705 0.313 1.00 89.25 100 MET A C 1
ATOM 797 O O . MET A 1 100 ? 3.533 -9.366 -0.243 1.00 89.25 100 MET A O 1
ATOM 801 N N . THR A 1 101 ? 4.598 -8.725 1.629 1.00 92.12 101 THR A N 1
ATOM 802 C CA . THR A 1 101 ? 3.606 -9.264 2.563 1.00 92.12 101 THR A CA 1
ATOM 803 C C . THR A 1 101 ? 2.307 -8.459 2.489 1.00 92.12 101 THR A C 1
ATOM 805 O O . THR A 1 101 ? 2.289 -7.322 2.016 1.00 92.12 101 THR A O 1
ATOM 808 N N . ASP A 1 102 ? 1.201 -9.028 2.968 1.00 92.94 102 ASP A N 1
ATOM 809 C CA . ASP A 1 102 ? -0.073 -8.303 3.001 1.00 92.94 102 ASP A CA 1
ATOM 810 C C . ASP A 1 102 ? -0.001 -7.052 3.874 1.00 92.94 102 ASP A C 1
ATOM 812 O O . ASP A 1 102 ? -0.559 -6.023 3.514 1.00 92.94 102 ASP A O 1
ATOM 816 N N . GLN A 1 103 ? 0.739 -7.103 4.982 1.00 94.12 103 GLN A N 1
ATOM 817 C CA . GLN A 1 103 ? 0.935 -5.957 5.866 1.00 94.12 103 GLN A CA 1
ATOM 818 C C . GLN A 1 103 ? 1.704 -4.832 5.169 1.00 94.12 103 GLN A C 1
ATOM 820 O O . GLN A 1 103 ? 1.315 -3.674 5.296 1.00 94.12 103 GLN A O 1
ATOM 825 N N . GLU A 1 104 ? 2.754 -5.161 4.410 1.00 93.81 104 GLU A N 1
ATOM 826 C CA . GLU A 1 104 ? 3.464 -4.182 3.580 1.00 93.81 104 GLU A CA 1
ATOM 827 C C . GLU A 1 104 ? 2.538 -3.577 2.529 1.00 93.81 104 GLU A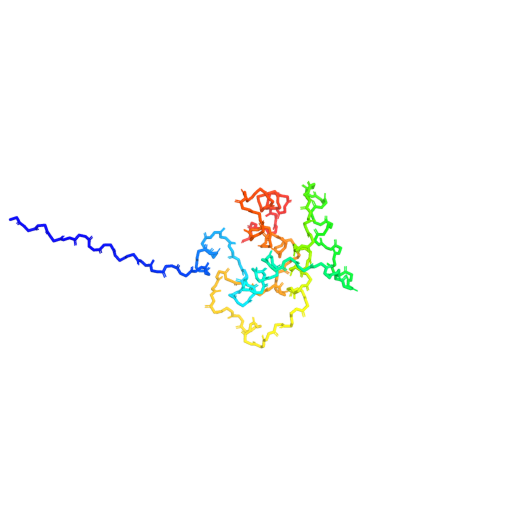 C 1
ATOM 829 O O . GLU A 1 104 ? 2.455 -2.358 2.429 1.00 93.81 104 GLU A O 1
ATOM 834 N N . LEU A 1 105 ? 1.796 -4.399 1.789 1.00 94.25 105 LEU A N 1
ATOM 835 C CA . LEU A 1 105 ? 0.923 -3.897 0.733 1.00 94.25 105 LEU A CA 1
ATOM 836 C C . LEU A 1 105 ? -0.185 -2.987 1.284 1.00 94.25 105 LEU A C 1
ATOM 838 O O . LEU A 1 105 ? -0.429 -1.914 0.737 1.00 94.25 105 LEU A O 1
ATOM 842 N N . VAL A 1 106 ? -0.824 -3.371 2.392 1.00 94.75 106 VAL A N 1
ATOM 843 C CA . VAL A 1 106 ? -1.856 -2.548 3.044 1.00 94.75 106 VAL A CA 1
ATOM 844 C C . VAL A 1 106 ? -1.262 -1.244 3.580 1.00 94.75 106 VAL A C 1
ATOM 846 O O . VAL A 1 106 ? -1.873 -0.191 3.412 1.00 94.75 106 VAL A O 1
ATOM 849 N N . GLN A 1 107 ? -0.056 -1.282 4.155 1.00 95.31 107 GLN A N 1
ATOM 850 C CA . GLN A 1 107 ? 0.657 -0.070 4.564 1.00 95.31 107 GLN A CA 1
ATOM 851 C C . GLN A 1 107 ? 0.860 0.885 3.377 1.00 95.31 107 GLN A C 1
ATOM 853 O O . GLN A 1 107 ? 0.615 2.081 3.515 1.00 95.31 107 GLN A O 1
ATOM 858 N N . GLN A 1 108 ? 1.276 0.371 2.214 1.00 95.38 108 GLN A N 1
ATOM 859 C CA . GLN A 1 108 ? 1.472 1.194 1.016 1.00 95.38 108 GLN A CA 1
ATOM 860 C C . GLN A 1 108 ? 0.162 1.795 0.500 1.00 95.38 108 GLN A C 1
ATOM 862 O O . GLN A 1 108 ? 0.144 2.950 0.090 1.00 95.38 108 GLN A O 1
ATOM 867 N N . ILE A 1 109 ? -0.943 1.051 0.559 1.00 95.31 109 ILE A N 1
ATOM 868 C CA . ILE A 1 109 ? -2.263 1.572 0.180 1.00 95.31 109 ILE A CA 1
ATOM 869 C C . ILE A 1 109 ? -2.675 2.707 1.116 1.00 95.31 109 ILE A C 1
ATOM 871 O O . ILE A 1 109 ? -3.095 3.753 0.639 1.00 95.31 109 ILE A O 1
ATOM 875 N N . PHE A 1 110 ? -2.493 2.537 2.426 1.00 95.62 110 PHE A N 1
ATOM 876 C CA . PHE A 1 110 ? -2.808 3.572 3.412 1.00 95.62 110 PHE A CA 1
ATOM 877 C C . PHE A 1 110 ? -1.923 4.809 3.297 1.00 95.62 110 PHE A C 1
ATOM 879 O O . PHE A 1 110 ? -2.416 5.911 3.504 1.00 95.62 110 PHE A O 1
ATOM 886 N N . LEU A 1 111 ? -0.656 4.654 2.905 1.00 95.06 111 LEU A N 1
ATOM 887 C CA . LEU A 1 111 ? 0.207 5.794 2.585 1.00 95.06 111 LEU A CA 1
ATOM 888 C C . LEU A 1 111 ? -0.376 6.660 1.454 1.00 95.06 111 LEU A C 1
ATOM 890 O O . LEU A 1 111 ? -0.171 7.869 1.443 1.00 95.06 111 LEU A O 1
ATOM 894 N N . LEU A 1 112 ? -1.084 6.044 0.503 1.00 93.94 112 LEU A N 1
ATOM 895 C CA . LEU A 1 112 ? -1.670 6.726 -0.653 1.00 93.94 112 LEU A CA 1
ATOM 896 C C . LEU A 1 112 ? -3.087 7.2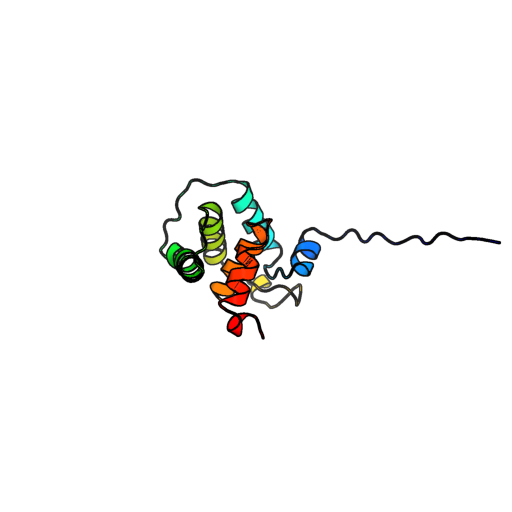47 -0.395 1.00 93.94 112 LEU A C 1
ATOM 898 O O . LEU A 1 112 ? -3.465 8.280 -0.943 1.00 93.94 112 LEU A O 1
ATOM 902 N N . SER A 1 113 ? -3.889 6.519 0.381 1.00 92.88 113 SER A N 1
ATOM 903 C CA . SER A 1 113 ? -5.315 6.805 0.561 1.00 92.88 113 SER A CA 1
ATOM 904 C C . SER A 1 113 ? -5.626 7.705 1.754 1.00 92.88 113 SER A C 1
ATOM 906 O O . SER A 1 113 ? -6.684 8.335 1.769 1.00 92.88 113 SER A O 1
ATOM 908 N N . ASP A 1 114 ? -4.743 7.761 2.754 1.00 91.81 114 ASP A N 1
ATOM 909 C CA . ASP A 1 114 ? -4.946 8.532 3.977 1.00 91.81 114 ASP A CA 1
ATOM 910 C C . ASP A 1 114 ? -4.011 9.755 4.031 1.00 91.81 114 ASP A C 1
ATOM 912 O O . ASP A 1 114 ? -2.836 9.620 4.380 1.00 91.81 114 ASP A O 1
ATOM 916 N N . PRO A 1 115 ? -4.519 10.973 3.758 1.00 86.75 115 PRO A N 1
ATOM 917 C CA . PRO A 1 115 ? -3.703 12.187 3.754 1.00 86.75 115 PRO A CA 1
ATOM 918 C C . PRO A 1 115 ? -3.173 12.565 5.143 1.00 86.75 115 PRO A C 1
ATOM 920 O O . PRO A 1 115 ? -2.255 13.377 5.242 1.00 86.75 115 PRO A O 1
ATOM 923 N N . THR A 1 116 ? -3.749 12.019 6.218 1.00 91.06 116 THR A N 1
ATOM 924 C CA . THR A 1 116 ? -3.274 12.274 7.585 1.00 91.06 116 THR A CA 1
ATOM 925 C C . THR A 1 116 ? -2.063 11.416 7.948 1.00 91.06 116 THR A C 1
ATOM 927 O O . THR A 1 116 ? -1.319 11.763 8.866 1.00 91.06 116 THR A O 1
ATOM 930 N N . GLY A 1 117 ? -1.858 10.300 7.238 1.00 90.38 117 GLY A N 1
ATOM 931 C CA . GLY A 1 117 ? -0.831 9.304 7.539 1.00 90.38 117 GLY A CA 1
ATOM 932 C C . GLY A 1 117 ? -1.091 8.481 8.808 1.00 90.38 117 GLY A C 1
ATOM 933 O O . GLY A 1 117 ? -0.247 7.658 9.175 1.00 90.38 117 GLY A O 1
ATOM 934 N N . GLU A 1 118 ? -2.232 8.658 9.481 1.00 93.69 118 GLU A N 1
ATOM 935 C CA . GLU A 1 118 ? -2.564 7.951 10.722 1.00 93.69 118 GLU A CA 1
ATOM 936 C C . GLU A 1 118 ? -2.619 6.439 10.488 1.00 93.69 118 GLU A C 1
ATOM 938 O O . GLU A 1 118 ? -1.972 5.667 11.204 1.00 93.69 118 GLU A O 1
ATOM 943 N N . LYS A 1 119 ? -3.311 6.000 9.432 1.00 94.69 119 LYS A N 1
ATOM 944 C CA . LYS A 1 119 ? -3.422 4.575 9.098 1.00 94.69 119 LYS A CA 1
ATOM 945 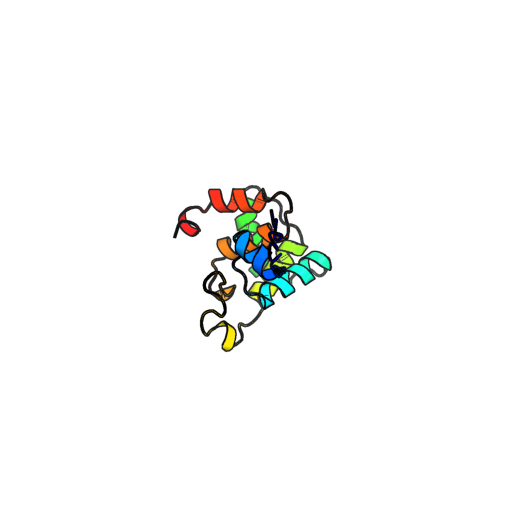C C . LYS A 1 119 ? -2.058 3.942 8.813 1.00 94.69 119 LYS A C 1
ATOM 947 O O . LYS A 1 119 ? -1.789 2.819 9.251 1.00 94.69 119 LYS A O 1
ATOM 952 N N . TYR A 1 120 ? -1.192 4.666 8.102 1.00 92.81 120 TYR A N 1
ATOM 953 C CA . TYR A 1 120 ? 0.179 4.241 7.817 1.00 92.81 120 TYR A CA 1
ATOM 954 C C . TYR A 1 120 ? 0.974 4.047 9.114 1.00 92.81 120 TYR A C 1
ATOM 956 O O . TYR A 1 120 ? 1.606 3.004 9.312 1.00 92.81 120 TYR A O 1
ATOM 964 N N . PHE A 1 121 ? 0.907 5.016 10.028 1.00 92.75 121 PHE A N 1
ATOM 965 C CA . PHE A 1 121 ? 1.614 4.962 11.304 1.00 92.75 121 PHE A CA 1
ATOM 966 C C . PHE A 1 121 ? 1.124 3.806 12.186 1.00 92.75 121 PHE A C 1
ATOM 968 O O . PHE A 1 121 ? 1.933 2.991 12.633 1.00 92.75 121 PHE A O 1
ATOM 975 N N . VAL A 1 122 ? -0.194 3.659 12.355 1.00 94.94 122 VAL A N 1
ATOM 976 C CA . VAL A 1 122 ? -0.798 2.612 13.198 1.00 94.94 122 VAL A CA 1
ATOM 977 C C . VAL A 1 122 ? -0.422 1.205 12.720 1.00 94.94 122 VAL A C 1
ATOM 979 O O . VAL A 1 122 ? -0.062 0.350 13.534 1.00 94.94 122 VAL A O 1
ATOM 982 N N . ILE A 1 123 ? -0.451 0.942 11.408 1.00 93.19 123 ILE A N 1
ATOM 983 C CA . ILE A 1 123 ? 0.012 -0.346 10.864 1.00 93.19 123 ILE A CA 1
ATOM 984 C C . ILE A 1 123 ? 1.505 -0.548 11.124 1.00 93.19 123 ILE A C 1
ATOM 986 O O . ILE A 1 123 ? 1.915 -1.636 11.545 1.00 93.19 123 ILE A O 1
ATOM 990 N N . THR A 1 124 ? 2.314 0.491 10.909 1.00 91.94 124 THR A N 1
ATOM 991 C CA . THR A 1 12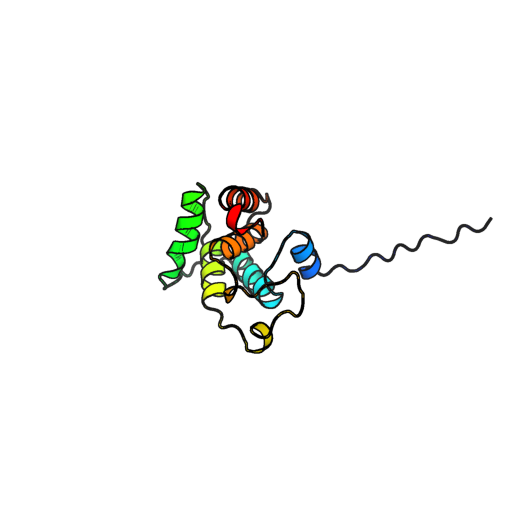4 ? 3.766 0.432 11.125 1.00 91.94 124 THR A CA 1
ATOM 992 C C . THR A 1 124 ? 4.097 0.067 12.572 1.00 91.94 124 THR A C 1
ATOM 994 O O . THR A 1 124 ? 4.956 -0.783 12.824 1.00 91.94 124 THR A O 1
ATOM 997 N N . GLU A 1 125 ? 3.377 0.648 13.531 1.00 93.06 125 GLU A N 1
ATOM 998 C CA . GLU A 1 125 ? 3.531 0.351 14.954 1.00 93.06 125 GLU A CA 1
ATOM 999 C C . GLU A 1 125 ? 3.014 -1.036 15.344 1.00 93.06 125 GLU A C 1
ATOM 1001 O O . GLU A 1 125 ? 3.650 -1.734 16.139 1.00 93.06 125 GLU A O 1
ATOM 1006 N N . LYS A 1 126 ? 1.889 -1.479 14.776 1.00 93.25 126 LYS A N 1
ATOM 1007 C CA . LYS A 1 126 ? 1.330 -2.804 15.069 1.00 93.25 126 LYS A CA 1
ATOM 1008 C C . LYS A 1 126 ? 2.248 -3.928 14.588 1.00 93.25 126 LYS A C 1
ATOM 1010 O O . LYS A 1 126 ? 2.440 -4.917 15.298 1.00 93.25 126 LYS A O 1
ATOM 1015 N N . PHE A 1 127 ? 2.827 -3.776 13.398 1.00 91.44 127 PHE A N 1
ATOM 1016 C CA . PHE A 1 127 ? 3.621 -4.810 12.733 1.00 91.44 127 PHE A CA 1
ATOM 1017 C C . PHE A 1 127 ? 5.106 -4.448 12.628 1.00 91.44 127 PHE A C 1
ATOM 1019 O O . PHE A 1 127 ? 5.771 -4.805 11.658 1.00 91.44 127 PHE A O 1
ATOM 1026 N N . GLN A 1 128 ? 5.669 -3.803 13.655 1.00 89.50 128 GLN A N 1
ATOM 1027 C CA . GLN A 1 128 ? 7.072 -3.359 13.672 1.00 89.50 128 GLN A CA 1
ATOM 1028 C C . GLN A 1 128 ? 8.086 -4.426 13.236 1.00 89.50 128 GLN A C 1
ATOM 1030 O O . GLN A 1 128 ? 9.078 -4.095 12.600 1.00 89.50 128 GLN A O 1
ATOM 1035 N N . ARG A 1 129 ? 7.861 -5.707 13.558 1.00 88.06 129 ARG A N 1
ATOM 1036 C CA . ARG A 1 129 ? 8.772 -6.803 13.171 1.00 88.06 129 ARG A CA 1
ATOM 1037 C C . ARG A 1 129 ? 8.865 -7.021 11.659 1.00 88.06 129 ARG A C 1
ATOM 1039 O O . ARG A 1 129 ? 9.867 -7.547 11.201 1.00 88.06 129 ARG A O 1
ATOM 1046 N N . ILE A 1 130 ? 7.829 -6.647 10.912 1.00 85.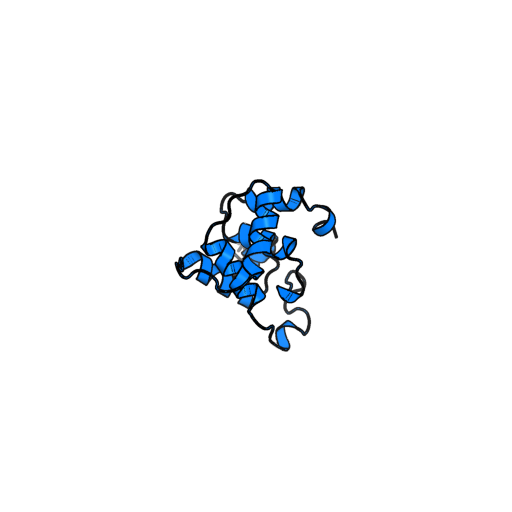69 130 ILE A N 1
ATOM 1047 C CA . ILE A 1 130 ? 7.803 -6.735 9.449 1.00 85.69 130 ILE A CA 1
ATOM 1048 C C . ILE A 1 130 ? 8.566 -5.550 8.842 1.00 85.69 130 ILE A C 1
ATOM 1050 O O . ILE A 1 130 ? 9.265 -5.714 7.848 1.00 85.69 130 ILE A O 1
ATOM 1054 N N . PHE A 1 131 ? 8.478 -4.374 9.470 1.00 84.25 131 PHE A N 1
ATOM 1055 C CA . PHE A 1 131 ? 9.013 -3.121 8.930 1.00 84.25 131 PHE A CA 1
ATOM 1056 C C . PHE A 1 131 ? 10.413 -2.730 9.430 1.00 84.25 131 PHE A C 1
ATOM 1058 O O . PHE A 1 131 ? 11.010 -1.821 8.866 1.00 84.25 131 PHE A O 1
ATOM 1065 N N . LYS A 1 132 ? 10.945 -3.384 10.472 1.00 75.62 132 LYS A N 1
ATOM 1066 C CA . LYS A 1 132 ? 12.259 -3.083 11.085 1.00 75.62 132 LYS A CA 1
ATOM 1067 C C . LYS A 1 132 ? 13.460 -3.817 10.454 1.00 75.62 132 LYS A C 1
ATOM 1069 O O . LYS A 1 132 ? 14.499 -3.894 11.105 1.00 75.62 132 LYS A O 1
ATOM 1074 N N . ASN A 1 133 ? 13.328 -4.354 9.241 1.00 53.59 133 ASN A N 1
ATOM 1075 C CA . ASN A 1 133 ? 14.435 -5.010 8.530 1.00 53.59 133 ASN A CA 1
ATOM 1076 C C . ASN A 1 133 ? 15.176 -4.039 7.616 1.00 53.59 133 ASN A C 1
ATOM 1078 O O . ASN A 1 133 ? 14.492 -3.411 6.776 1.00 53.59 133 ASN A O 1
#